Protein AF-A0A243SCB5-F1 (afdb_monomer)

Solvent-accessible surface area (backbone atoms only — not comparable to full-atom values): 8643 Å² total; per-residue (Å²): 114,77,73,58,53,58,60,56,62,73,64,63,77,76,83,74,79,78,64,54,67,51,76,50,75,48,55,73,45,68,68,42,83,45,72,59,92,90,45,79,44,42,30,54,41,47,73,63,90,29,61,41,76,41,81,89,64,30,42,59,37,35,51,42,68,51,80,86,46,82,72,68,96,53,64,49,77,46,78,43,78,74,39,72,43,81,47,59,74,80,46,43,50,70,46,41,76,85,68,43,40,67,57,72,52,79,42,74,46,74,46,76,56,96,92,42,53,44,40,32,44,39,32,38,49,50,27,39,48,101,90,45,40,34,32,54,39,33,34,34,40,36,39,37,68,115

Secondary structure (DSSP, 8-state):
-HHHHHHHHTT--------EEEEEE--EEEEEEEEETTEEEEEEEESSTTEEEETTTTEEEEEEE-TT----SSEEEEEEEEEEEEE-GGGGTT--TTSS-SS--EEEEEEEETTEEEEEEEE-SEEEETTEEEEEEEEEEEEEE-

Structure (mmCIF, N/CA/C/O backbone):
data_AF-A0A243SCB5-F1
#
_entry.id   AF-A0A243SCB5-F1
#
loop_
_atom_site.group_PDB
_atom_site.id
_atom_site.type_symbol
_atom_site.label_atom_id
_atom_site.label_alt_id
_atom_site.label_comp_id
_atom_site.label_asym_id
_atom_site.label_entity_id
_atom_site.label_seq_id
_atom_site.pdbx_PDB_ins_code
_atom_site.Cartn_x
_atom_site.Cartn_y
_atom_site.Cartn_z
_atom_site.occupancy
_atom_site.B_iso_or_equiv
_atom_site.auth_seq_id
_atom_site.auth_comp_id
_atom_site.auth_asym_id
_atom_site.auth_atom_id
_atom_site.pdbx_PDB_model_num
ATOM 1 N N . MET A 1 1 ? 17.927 22.799 -51.517 1.00 54.34 1 MET A N 1
ATOM 2 C CA . MET A 1 1 ? 18.494 22.227 -50.270 1.00 54.34 1 MET A CA 1
ATOM 3 C C . MET A 1 1 ? 17.570 22.403 -49.057 1.00 54.34 1 MET A C 1
ATOM 5 O O . MET A 1 1 ? 17.375 21.447 -48.325 1.00 54.34 1 MET A O 1
ATOM 9 N N . ARG A 1 2 ? 16.901 23.557 -48.885 1.00 56.47 2 ARG A N 1
ATOM 10 C CA . ARG A 1 2 ? 15.974 23.827 -47.759 1.00 56.47 2 ARG A CA 1
ATOM 11 C C . ARG A 1 2 ? 14.778 22.855 -47.628 1.00 56.47 2 ARG A C 1
ATOM 13 O O . ARG A 1 2 ? 14.382 22.534 -46.518 1.00 56.47 2 ARG A O 1
ATOM 20 N N . LYS A 1 3 ? 14.238 22.350 -48.749 1.00 60.66 3 LYS A N 1
ATOM 21 C CA . LYS A 1 3 ? 13.117 21.380 -48.766 1.00 60.66 3 LYS A CA 1
ATOM 22 C C . LYS A 1 3 ? 13.531 19.944 -48.403 1.00 60.66 3 LYS A C 1
ATOM 24 O O . LYS A 1 3 ? 12.724 19.209 -47.856 1.00 60.66 3 LYS A O 1
ATOM 29 N N . LEU A 1 4 ? 14.787 19.572 -48.668 1.00 65.38 4 LEU A N 1
ATOM 30 C CA . LEU A 1 4 ? 15.346 18.266 -48.287 1.00 65.38 4 LEU A CA 1
ATOM 31 C C . LEU A 1 4 ? 15.606 18.190 -46.777 1.00 65.38 4 LEU A C 1
ATOM 33 O O . LEU A 1 4 ? 15.356 17.158 -46.173 1.00 65.38 4 LEU A O 1
ATOM 37 N N . ILE A 1 5 ? 16.016 19.300 -46.154 1.00 68.88 5 ILE A N 1
ATOM 38 C CA . ILE A 1 5 ? 16.234 19.380 -44.699 1.00 68.88 5 ILE A CA 1
ATOM 39 C C . ILE A 1 5 ? 14.932 19.126 -43.922 1.00 68.88 5 ILE A C 1
ATOM 41 O O . ILE A 1 5 ? 14.942 18.376 -42.955 1.00 68.88 5 ILE A O 1
ATOM 45 N N . LEU A 1 6 ? 13.803 19.685 -44.375 1.00 65.25 6 LEU A N 1
ATOM 46 C CA . LEU A 1 6 ? 12.481 19.420 -43.783 1.00 65.25 6 LEU A CA 1
ATOM 47 C C . LEU A 1 6 ? 12.070 17.944 -43.897 1.00 65.25 6 LEU A C 1
ATOM 49 O O . LEU A 1 6 ? 11.444 17.416 -42.985 1.00 65.25 6 LEU A O 1
ATOM 53 N N . PHE A 1 7 ? 12.452 17.279 -44.991 1.00 66.88 7 PHE A N 1
ATOM 54 C CA . PHE A 1 7 ? 12.166 15.861 -45.206 1.00 66.88 7 PHE A CA 1
ATOM 55 C C . PHE A 1 7 ? 12.978 14.960 -44.261 1.00 66.88 7 PHE A C 1
ATOM 57 O O . PHE A 1 7 ? 12.446 13.987 -43.742 1.00 66.88 7 PHE A O 1
ATOM 64 N N . PHE A 1 8 ? 14.234 15.318 -43.971 1.00 64.44 8 PHE A N 1
ATOM 65 C CA . PHE A 1 8 ? 15.057 14.618 -42.976 1.00 64.44 8 PHE A CA 1
ATOM 66 C C . PHE A 1 8 ? 14.644 14.924 -41.527 1.00 64.44 8 PHE A C 1
ATOM 68 O O . PHE A 1 8 ? 14.725 14.043 -40.677 1.00 64.44 8 PHE A O 1
ATOM 75 N N . LEU A 1 9 ? 14.144 16.131 -41.240 1.00 65.00 9 LEU A N 1
ATOM 76 C CA . LEU A 1 9 ? 13.648 16.500 -39.907 1.00 65.00 9 LEU A CA 1
ATOM 77 C C . LEU A 1 9 ? 12.379 15.719 -39.513 1.00 65.00 9 LEU A C 1
ATOM 79 O O . LEU A 1 9 ? 12.143 15.491 -38.331 1.00 65.00 9 LEU A O 1
ATOM 83 N N . ALA A 1 10 ? 11.600 15.251 -40.494 1.00 65.31 10 ALA A N 1
ATOM 84 C CA . ALA A 1 10 ? 10.442 14.383 -40.272 1.00 65.31 10 ALA A CA 1
ATOM 85 C C . ALA A 1 10 ? 10.812 12.951 -39.826 1.00 65.31 10 ALA A C 1
ATOM 87 O O . ALA A 1 10 ? 9.934 12.209 -39.396 1.00 65.31 10 ALA A O 1
ATOM 88 N N . PHE A 1 11 ? 12.091 12.567 -39.912 1.00 62.16 11 PHE A N 1
ATOM 89 C CA . PHE A 1 11 ? 12.599 11.248 -39.521 1.00 62.16 11 PHE A CA 1
ATOM 90 C C . PHE A 1 11 ? 13.335 11.243 -38.177 1.00 62.16 11 PHE A C 1
ATOM 92 O O . PHE A 1 11 ? 13.986 10.250 -37.859 1.00 62.16 11 PHE A O 1
ATOM 99 N N . ILE A 1 12 ? 13.245 12.307 -37.367 1.00 69.06 12 ILE A N 1
ATOM 100 C CA . ILE A 1 12 ? 13.749 12.233 -35.991 1.00 69.06 12 ILE A CA 1
ATOM 101 C C . ILE A 1 12 ? 12.880 11.210 -35.244 1.00 69.06 12 ILE A C 1
ATOM 103 O O . ILE A 1 12 ? 11.681 11.452 -35.083 1.00 69.06 12 ILE A O 1
ATOM 107 N N . PRO A 1 13 ? 13.438 10.073 -34.784 1.00 65.56 13 PRO A N 1
ATOM 108 C CA . PRO A 1 13 ? 12.686 9.172 -33.934 1.00 65.56 13 PRO A CA 1
ATOM 109 C C . PRO A 1 13 ? 12.368 9.932 -32.649 1.00 65.56 13 PRO A C 1
ATOM 111 O O . PRO A 1 13 ? 13.271 10.390 -31.948 1.00 65.56 13 PRO A O 1
ATOM 114 N N . ALA A 1 14 ? 11.080 10.096 -32.350 1.00 65.31 14 ALA A N 1
ATOM 115 C CA . ALA A 1 14 ? 10.662 10.516 -31.025 1.00 65.31 14 ALA A CA 1
ATOM 116 C C . ALA A 1 14 ? 11.196 9.462 -30.050 1.00 65.31 14 ALA A C 1
ATOM 118 O O . ALA A 1 14 ? 10.732 8.319 -30.056 1.00 65.31 14 ALA A O 1
ATOM 119 N N . VAL A 1 15 ? 12.228 9.825 -29.286 1.00 61.62 15 VAL A N 1
ATOM 120 C CA . VAL A 1 15 ? 12.783 8.995 -28.216 1.00 61.62 15 VAL A CA 1
ATOM 121 C C . VAL A 1 15 ? 11.636 8.627 -27.281 1.00 61.62 15 VAL A C 1
ATOM 123 O O . VAL A 1 15 ? 11.134 9.445 -26.517 1.00 61.62 15 VAL A O 1
ATOM 126 N N . SER A 1 16 ? 11.142 7.403 -27.438 1.00 60.38 16 SER A N 1
ATOM 127 C CA . SER A 1 16 ? 10.045 6.880 -26.641 1.00 60.38 16 SER A CA 1
ATOM 128 C C . SER A 1 16 ? 10.666 6.289 -25.390 1.00 60.38 16 SER A C 1
ATOM 130 O O . SER A 1 16 ? 11.299 5.236 -25.449 1.00 60.38 16 SER A O 1
ATOM 132 N N . PHE A 1 17 ? 10.526 6.987 -24.266 1.00 63.84 17 PHE A N 1
ATOM 133 C CA . PHE A 1 17 ? 10.865 6.419 -22.969 1.00 63.84 17 PHE A CA 1
ATOM 134 C C . PHE A 1 17 ? 9.918 5.248 -22.701 1.00 63.84 17 PHE A C 1
ATOM 136 O O . PHE A 1 17 ? 8.694 5.391 -22.741 1.00 63.84 17 PHE A O 1
ATOM 143 N N . SER A 1 18 ? 10.483 4.066 -22.477 1.00 66.44 18 SER A N 1
ATOM 144 C CA . SER A 1 18 ? 9.698 2.886 -22.132 1.00 66.44 18 SER A CA 1
ATOM 145 C C . SER A 1 18 ? 9.242 3.005 -20.679 1.00 66.44 18 SER A C 1
ATOM 147 O O . SER A 1 18 ? 10.033 2.790 -19.766 1.00 66.44 18 SER A O 1
ATOM 149 N N . GLN A 1 19 ? 7.968 3.330 -20.460 1.00 78.81 19 GLN A N 1
ATOM 150 C CA . GLN A 1 19 ? 7.355 3.351 -19.130 1.00 78.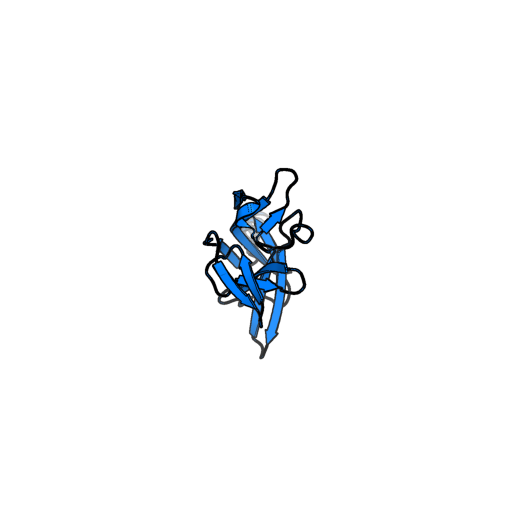81 19 GLN A CA 1
ATOM 151 C C . GLN A 1 19 ? 6.755 1.984 -18.769 1.00 78.81 19 GLN A C 1
ATOM 153 O O . GLN A 1 19 ? 6.019 1.387 -19.560 1.00 78.81 19 GLN A O 1
ATOM 158 N N . ILE A 1 20 ? 7.032 1.497 -17.558 1.00 87.38 20 ILE A N 1
ATOM 159 C CA . ILE A 1 20 ? 6.415 0.275 -17.024 1.00 87.38 20 ILE A CA 1
ATOM 160 C C . ILE A 1 20 ? 5.151 0.687 -16.283 1.00 87.38 20 ILE A C 1
ATOM 162 O O . ILE A 1 20 ? 5.236 1.350 -15.257 1.00 87.38 20 ILE A O 1
ATOM 166 N N . LYS A 1 21 ? 3.980 0.297 -16.784 1.00 90.88 21 LYS A N 1
ATOM 167 C CA . LYS A 1 21 ? 2.687 0.660 -16.192 1.00 90.88 21 LYS A CA 1
ATOM 168 C C . LYS A 1 21 ? 1.886 -0.561 -15.771 1.00 90.88 21 LYS A C 1
ATOM 170 O O . LYS A 1 21 ? 1.999 -1.616 -16.393 1.00 90.88 21 LYS A O 1
ATOM 175 N N . GLY A 1 22 ? 1.037 -0.389 -14.769 1.00 91.50 22 GLY A N 1
ATOM 176 C CA . GLY A 1 22 ? 0.114 -1.420 -14.320 1.00 91.50 22 GLY A CA 1
ATOM 177 C C . GLY A 1 22 ? -1.010 -0.859 -13.461 1.00 91.50 22 GLY A C 1
ATOM 178 O O . GLY A 1 22 ? -1.022 0.321 -13.108 1.00 91.50 22 GLY A O 1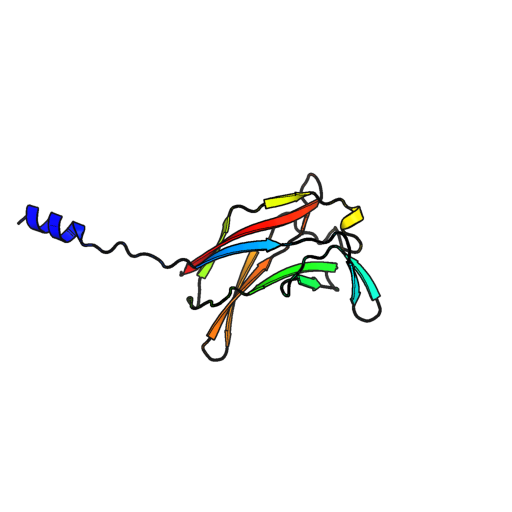
ATOM 179 N N . GLU A 1 23 ? -1.958 -1.730 -13.149 1.00 94.06 23 GLU A N 1
ATOM 180 C CA . GLU A 1 23 ? -3.072 -1.459 -12.247 1.00 94.06 23 GLU A CA 1
ATOM 181 C C . GLU A 1 23 ? -2.976 -2.433 -11.073 1.00 94.06 23 GLU A C 1
ATOM 183 O O . GLU A 1 23 ? -2.744 -3.627 -11.274 1.00 94.06 23 GLU A O 1
ATOM 188 N N . ILE A 1 24 ? -3.152 -1.923 -9.856 1.00 93.31 24 ILE A N 1
ATOM 189 C CA . ILE A 1 24 ? -3.203 -2.724 -8.632 1.00 93.31 24 ILE A CA 1
ATOM 190 C C . ILE A 1 24 ? -4.621 -2.640 -8.082 1.00 93.31 24 ILE A C 1
ATOM 192 O O . ILE A 1 24 ? -5.179 -1.548 -7.965 1.00 93.31 24 ILE A O 1
ATOM 196 N N . LYS A 1 25 ? -5.199 -3.798 -7.748 1.00 94.25 25 LYS A N 1
ATOM 197 C CA . LYS A 1 25 ? -6.521 -3.931 -7.125 1.00 94.25 25 LYS A CA 1
ATOM 198 C C . LYS A 1 25 ? -6.385 -4.706 -5.826 1.00 94.25 25 LYS A C 1
ATOM 200 O O . LYS A 1 25 ? -5.829 -5.800 -5.824 1.00 94.25 25 LYS A O 1
ATOM 205 N N . LEU A 1 26 ? -6.906 -4.142 -4.745 1.00 93.50 26 LEU A N 1
ATOM 206 C CA . LEU A 1 26 ? -6.931 -4.756 -3.426 1.00 93.50 26 LEU A CA 1
ATOM 207 C C . LEU A 1 26 ? -8.340 -5.283 -3.150 1.00 93.50 26 LEU A C 1
ATOM 209 O O . LEU A 1 26 ? -9.291 -4.512 -3.018 1.00 93.50 26 LEU A O 1
ATOM 213 N N . ASN A 1 27 ? -8.471 -6.606 -3.058 1.00 93.44 27 ASN A N 1
ATOM 214 C CA . ASN A 1 27 ? -9.737 -7.246 -2.705 1.00 93.44 27 ASN A CA 1
ATOM 215 C C . ASN A 1 27 ? -9.821 -7.378 -1.186 1.00 93.44 27 ASN A C 1
ATOM 217 O O . ASN A 1 27 ? -9.202 -8.268 -0.597 1.00 93.44 27 ASN A O 1
ATOM 221 N N . TRP A 1 28 ? -10.561 -6.468 -0.562 1.00 93.69 28 TRP A N 1
ATOM 222 C CA . TRP A 1 28 ? -10.687 -6.397 0.886 1.00 93.69 28 TRP A CA 1
ATOM 223 C C . TRP A 1 28 ? -11.699 -7.386 1.458 1.00 93.69 28 TRP A C 1
ATOM 225 O O . TRP A 1 28 ? -12.760 -7.634 0.893 1.00 93.69 28 TRP A O 1
ATOM 235 N N . PHE A 1 29 ? -11.379 -7.859 2.654 1.00 89.31 29 PHE A N 1
ATOM 236 C CA . PHE A 1 29 ? -12.225 -8.617 3.560 1.00 89.31 29 PHE A CA 1
ATOM 237 C C . PHE A 1 29 ? -12.383 -7.799 4.841 1.00 89.31 29 PHE A C 1
ATOM 239 O O . PHE A 1 29 ? -11.448 -7.119 5.269 1.00 89.31 29 PHE A O 1
ATOM 246 N N . GLU A 1 30 ? -13.575 -7.836 5.433 1.00 82.88 30 GLU A N 1
ATOM 247 C CA . GLU A 1 30 ? -13.941 -6.956 6.548 1.00 82.88 30 GLU A CA 1
ATOM 248 C C . GLU A 1 30 ? -13.000 -7.104 7.741 1.00 82.88 30 GLU A C 1
ATOM 250 O O . GLU A 1 30 ? -12.335 -6.145 8.123 1.00 82.88 30 GLU A O 1
ATOM 255 N N . LYS A 1 31 ? -12.910 -8.309 8.302 1.00 84.06 31 LYS A N 1
ATOM 256 C CA . LYS A 1 31 ? -12.003 -8.641 9.398 1.00 84.06 31 LYS A CA 1
ATOM 257 C C . LYS A 1 31 ? -11.509 -10.061 9.235 1.00 84.06 31 LYS A C 1
ATOM 259 O O . LYS A 1 31 ? -12.266 -10.951 8.847 1.00 84.06 31 LYS A O 1
ATOM 264 N N . LYS A 1 32 ? -10.246 -10.272 9.574 1.00 84.56 32 LYS A N 1
ATOM 265 C CA . LYS A 1 32 ? -9.662 -11.600 9.678 1.00 84.56 32 LYS A CA 1
ATOM 266 C C . LYS A 1 32 ? -8.968 -11.721 11.020 1.00 84.56 32 LYS A C 1
ATOM 268 O O . LYS A 1 32 ? -8.160 -10.870 11.386 1.00 84.56 32 LYS A O 1
ATOM 273 N N . GLU A 1 33 ? -9.293 -12.786 11.737 1.00 88.06 33 GLU A N 1
ATOM 274 C CA . GLU A 1 33 ? -8.547 -13.164 12.927 1.00 88.06 33 GLU A CA 1
ATOM 275 C C . GLU A 1 33 ? -7.205 -13.751 12.489 1.00 88.06 33 GLU A C 1
ATOM 277 O O . GLU A 1 33 ? -7.138 -14.646 11.638 1.00 88.06 33 GLU A O 1
ATOM 282 N N . MET A 1 34 ? -6.127 -13.205 13.035 1.00 84.94 34 MET A N 1
ATOM 283 C CA . MET A 1 34 ? -4.762 -13.631 12.770 1.00 84.94 34 MET A CA 1
ATOM 284 C C . MET A 1 34 ? -4.021 -13.796 14.093 1.00 84.94 34 MET A C 1
ATOM 286 O O . MET A 1 34 ? -4.339 -13.150 15.088 1.00 84.94 34 MET A O 1
ATOM 290 N N . TYR A 1 35 ? -3.019 -14.668 14.096 1.00 84.19 35 TYR A N 1
ATOM 291 C CA . TYR A 1 35 ? -2.141 -14.857 15.243 1.00 84.19 35 TYR A CA 1
ATOM 292 C C . TYR A 1 35 ? -0.755 -14.335 14.900 1.00 84.19 35 TYR A C 1
ATOM 294 O O . TYR A 1 35 ? -0.177 -14.728 13.885 1.00 84.19 35 TYR A O 1
ATOM 302 N N . TYR A 1 36 ? -0.224 -13.472 15.759 1.00 81.88 36 TYR A N 1
ATOM 303 C CA . TYR A 1 36 ? 1.146 -12.989 15.675 1.00 81.88 36 TYR A CA 1
ATOM 304 C C . TYR A 1 36 ? 1.884 -13.388 16.954 1.00 81.88 36 TYR A C 1
ATOM 306 O O . TYR A 1 36 ? 1.621 -12.878 18.045 1.00 81.88 36 TYR A O 1
ATOM 314 N N . GLY A 1 37 ? 2.755 -14.394 16.841 1.00 82.75 37 GLY A N 1
ATOM 315 C CA . GLY A 1 37 ? 3.345 -15.051 18.007 1.00 82.75 37 GLY A CA 1
ATOM 316 C C . GLY A 1 37 ? 2.267 -15.693 18.886 1.00 82.75 37 GLY A C 1
ATOM 317 O O . GLY A 1 37 ? 1.625 -16.657 18.477 1.00 82.75 37 GLY A O 1
ATOM 318 N N . THR A 1 38 ? 2.075 -15.159 20.093 1.00 82.56 38 THR A N 1
ATOM 319 C CA . THR A 1 38 ? 1.054 -15.611 21.056 1.00 82.56 38 THR A CA 1
ATOM 320 C C . THR A 1 38 ? -0.199 -14.739 21.077 1.00 82.56 38 THR A C 1
ATOM 322 O O . THR A 1 38 ? -1.168 -15.096 21.743 1.00 82.56 38 THR A O 1
ATOM 325 N N . ASN A 1 39 ? -0.185 -13.596 20.391 1.00 83.50 39 ASN A N 1
ATOM 326 C CA . ASN A 1 39 ? -1.275 -12.630 20.438 1.00 83.50 39 ASN A CA 1
ATOM 327 C C . ASN A 1 39 ? -2.252 -12.890 19.291 1.00 83.50 39 ASN A C 1
ATOM 329 O O . ASN A 1 39 ? -1.847 -13.053 18.139 1.00 83.50 39 ASN A O 1
ATOM 333 N N . GLN A 1 40 ? -3.542 -12.926 19.618 1.00 88.25 40 GLN A N 1
ATOM 334 C CA . GLN A 1 40 ? -4.616 -12.908 18.632 1.00 88.25 40 GLN A CA 1
ATOM 335 C C . GLN A 1 40 ? -4.934 -11.456 18.294 1.00 88.25 40 GLN A C 1
ATOM 337 O O . GLN A 1 40 ? -5.107 -10.642 19.199 1.00 88.25 40 GLN A O 1
ATOM 342 N N . ILE A 1 41 ? -5.012 -11.153 17.003 1.00 90.56 41 ILE A N 1
ATOM 343 C CA . ILE A 1 41 ? -5.363 -9.833 16.485 1.00 90.56 41 ILE A CA 1
ATOM 344 C C . ILE A 1 41 ? -6.496 -9.965 15.474 1.00 90.56 41 ILE A C 1
ATOM 346 O O . ILE A 1 41 ? -6.577 -10.940 14.721 1.00 90.56 41 ILE A O 1
ATOM 350 N N . VAL A 1 42 ? -7.368 -8.968 15.443 1.00 91.75 42 VAL A N 1
ATOM 351 C CA . VAL A 1 42 ? -8.473 -8.867 14.497 1.00 91.75 42 VAL A CA 1
ATOM 352 C C . VAL A 1 42 ? -8.300 -7.576 13.718 1.00 91.75 42 VAL A C 1
ATOM 354 O O . VAL A 1 42 ? -8.504 -6.486 14.245 1.00 91.75 42 VAL A O 1
ATOM 357 N N . ILE A 1 43 ? -7.918 -7.694 12.449 1.00 91.69 43 ILE A N 1
ATOM 358 C CA . ILE A 1 43 ? -7.613 -6.547 11.586 1.00 91.69 43 ILE A CA 1
ATOM 359 C C . ILE A 1 43 ? -8.247 -6.727 10.201 1.00 91.69 43 ILE A C 1
ATOM 361 O O . ILE A 1 43 ? -8.540 -7.862 9.798 1.00 91.69 43 ILE A O 1
ATOM 365 N N . PRO A 1 44 ? -8.485 -5.633 9.456 1.00 91.50 44 PRO A N 1
ATOM 366 C CA . PRO A 1 44 ? -8.910 -5.733 8.069 1.00 91.50 44 PRO A CA 1
ATOM 367 C C . PRO A 1 44 ? -7.803 -6.375 7.230 1.00 91.50 44 PRO A C 1
ATOM 369 O O . PRO A 1 44 ? -6.613 -6.167 7.463 1.00 91.50 44 PRO A O 1
ATOM 372 N N . TYR A 1 45 ? -8.203 -7.153 6.231 1.00 92.00 45 TYR A N 1
ATOM 373 C CA . TYR A 1 45 ? -7.287 -7.930 5.400 1.00 92.00 45 TYR A CA 1
ATOM 374 C C . TYR A 1 45 ? -7.651 -7.759 3.928 1.00 92.00 45 TYR A C 1
ATOM 376 O O . TYR A 1 45 ? -8.822 -7.606 3.599 1.00 92.00 45 TYR A O 1
ATOM 384 N N . PHE A 1 46 ? -6.675 -7.821 3.029 1.00 92.94 46 PHE A N 1
ATOM 385 C CA . PHE A 1 46 ? -6.922 -7.958 1.593 1.00 92.94 46 PHE A CA 1
ATOM 386 C C . PHE A 1 46 ? -6.185 -9.184 1.063 1.00 92.94 46 PHE A C 1
ATOM 388 O O . PHE A 1 46 ? -5.119 -9.529 1.566 1.00 92.94 46 PHE A O 1
ATOM 395 N N . SER A 1 47 ? -6.762 -9.874 0.075 1.00 86.81 47 SER A N 1
ATOM 396 C CA . SER A 1 47 ? -6.130 -11.074 -0.489 1.00 86.81 47 SER A CA 1
ATOM 397 C C . SER A 1 47 ? -4.840 -10.730 -1.219 1.00 86.81 47 SER A C 1
ATOM 399 O O . SER A 1 47 ? -4.840 -9.798 -2.023 1.00 86.81 47 SER A O 1
ATOM 401 N N . GLY A 1 48 ? -3.820 -11.562 -1.032 1.00 86.25 48 GLY A N 1
ATOM 402 C CA . GLY A 1 48 ? -2.568 -11.490 -1.776 1.00 86.25 48 GLY A CA 1
ATOM 403 C C . GLY A 1 48 ? -1.353 -11.690 -0.878 1.00 86.25 48 GLY A C 1
ATOM 404 O O . GLY A 1 48 ? -1.456 -11.601 0.351 1.00 86.25 48 GLY A O 1
ATOM 405 N N . ASP A 1 49 ? -0.211 -11.957 -1.506 1.00 86.25 49 ASP A N 1
ATOM 406 C CA . ASP A 1 49 ? 1.089 -12.063 -0.831 1.00 86.25 49 ASP A CA 1
ATOM 407 C C . ASP A 1 49 ? 1.663 -10.678 -0.490 1.00 86.25 49 ASP A C 1
ATOM 409 O O . ASP A 1 49 ? 2.647 -10.546 0.234 1.00 86.25 49 ASP A O 1
ATOM 413 N N . GLU A 1 50 ? 1.028 -9.621 -0.993 1.00 91.44 50 GLU A N 1
ATOM 414 C CA . GLU A 1 50 ? 1.412 -8.239 -0.760 1.00 91.44 50 GLU A CA 1
ATOM 415 C C . GLU A 1 50 ? 0.998 -7.739 0.625 1.00 91.44 50 GLU A C 1
ATOM 417 O O . GLU A 1 50 ? 1.482 -6.695 1.059 1.00 91.44 50 GLU A O 1
ATOM 422 N N . PHE A 1 51 ? 0.095 -8.437 1.317 1.00 93.25 51 PHE A N 1
ATOM 423 C CA . PHE A 1 51 ? -0.358 -8.040 2.644 1.00 93.25 51 PHE A CA 1
ATOM 424 C C . PHE A 1 51 ? 0.747 -8.234 3.684 1.00 93.25 51 PHE A C 1
ATOM 426 O O . PHE A 1 51 ? 1.196 -9.352 3.935 1.00 93.25 51 PHE A O 1
ATOM 433 N N . HIS A 1 52 ? 1.124 -7.151 4.357 1.00 92.38 52 HIS A N 1
ATOM 434 C CA . HIS A 1 52 ? 2.070 -7.186 5.459 1.00 92.38 52 HIS A CA 1
ATOM 435 C C . HIS A 1 52 ? 1.518 -6.433 6.669 1.00 92.38 52 HIS A C 1
ATOM 437 O O . HIS A 1 52 ? 1.116 -5.274 6.566 1.00 92.38 52 HIS A O 1
ATOM 443 N N . TYR A 1 53 ? 1.523 -7.089 7.825 1.00 91.31 53 TYR A N 1
ATOM 444 C CA . TYR A 1 53 ? 1.200 -6.473 9.107 1.00 91.31 53 TYR A CA 1
ATOM 445 C C . TYR A 1 53 ? 2.481 -6.308 9.922 1.00 91.31 53 TYR A C 1
ATOM 447 O O . TYR A 1 53 ? 3.235 -7.265 10.095 1.00 91.31 53 TYR A O 1
ATOM 455 N N . ASP A 1 54 ? 2.713 -5.096 10.413 1.00 89.38 54 ASP A N 1
ATOM 456 C CA . ASP A 1 54 ? 3.809 -4.778 11.319 1.00 89.38 54 ASP A CA 1
ATOM 457 C C . ASP A 1 54 ? 3.264 -4.698 12.748 1.00 89.38 54 ASP A C 1
ATOM 459 O O . ASP A 1 54 ? 2.524 -3.777 13.090 1.00 89.38 54 ASP A O 1
ATOM 463 N N . ASP A 1 55 ? 3.644 -5.670 13.576 1.00 87.06 55 ASP A N 1
ATOM 464 C CA . ASP A 1 55 ? 3.202 -5.792 14.968 1.00 87.06 55 ASP A CA 1
ATOM 465 C C . ASP A 1 55 ? 3.740 -4.681 15.878 1.00 87.06 55 ASP A C 1
ATOM 467 O O 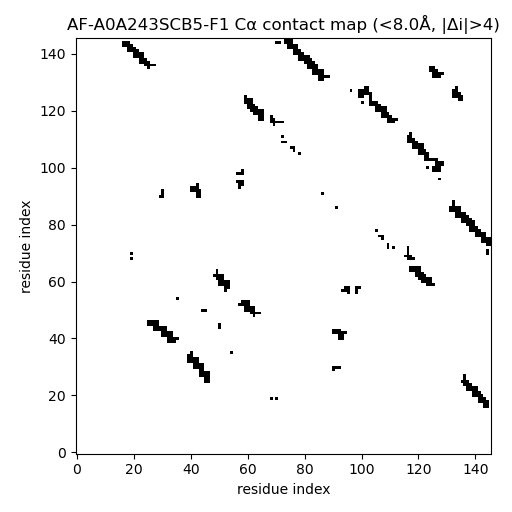. ASP A 1 55 ? 3.077 -4.283 16.833 1.00 87.06 55 ASP A O 1
ATOM 471 N N . PHE A 1 56 ? 4.910 -4.116 15.564 1.00 87.06 56 PHE A N 1
ATOM 472 C CA . PHE A 1 56 ? 5.488 -3.040 16.365 1.00 87.06 56 PHE A CA 1
ATOM 473 C C . PHE A 1 56 ? 4.733 -1.727 16.153 1.00 87.06 56 PHE A C 1
ATOM 475 O O . PHE A 1 56 ? 4.398 -1.027 17.110 1.00 87.06 56 PHE A O 1
ATOM 482 N N . SER A 1 57 ? 4.450 -1.387 14.894 1.00 87.50 57 SER A N 1
ATOM 483 C CA . SER A 1 57 ? 3.686 -0.181 14.559 1.00 87.50 57 SER A CA 1
ATOM 484 C C . SER A 1 57 ? 2.169 -0.397 14.577 1.00 87.50 57 SER A C 1
ATOM 486 O O . SER A 1 57 ? 1.424 0.584 14.507 1.00 87.50 57 SER A O 1
ATOM 488 N N . GLN A 1 58 ? 1.715 -1.650 14.694 1.00 90.38 58 GLN A N 1
ATOM 489 C CA . GLN A 1 58 ? 0.318 -2.083 14.574 1.00 90.38 58 GLN A CA 1
ATOM 490 C C . GLN A 1 58 ? -0.351 -1.475 13.334 1.00 90.38 58 GLN A C 1
ATOM 492 O O . GLN A 1 58 ? -1.444 -0.903 13.396 1.00 90.38 58 GLN A O 1
ATOM 497 N N . SER A 1 59 ? 0.360 -1.543 12.207 1.00 90.12 59 SER A N 1
ATOM 498 C CA . SER A 1 59 ? -0.038 -0.943 10.935 1.00 90.12 59 SER A CA 1
ATOM 499 C C . SER A 1 59 ? 0.047 -1.956 9.796 1.00 90.12 59 SER A C 1
ATOM 501 O O . SER A 1 59 ? 0.766 -2.954 9.869 1.00 90.12 59 SER A O 1
ATOM 503 N N . ILE A 1 60 ? -0.719 -1.708 8.736 1.00 91.94 60 ILE A N 1
ATOM 504 C CA . ILE A 1 60 ? -0.710 -2.538 7.531 1.00 91.94 60 ILE A CA 1
ATOM 505 C C . ILE A 1 60 ? 0.110 -1.819 6.471 1.00 91.94 60 ILE A C 1
ATOM 507 O O . ILE A 1 60 ? -0.092 -0.628 6.229 1.00 91.94 60 ILE A O 1
ATOM 511 N N . ARG A 1 61 ? 0.985 -2.559 5.793 1.00 93.94 61 ARG A N 1
ATOM 512 C CA . ARG A 1 61 ? 1.638 -2.135 4.558 1.00 93.94 61 ARG A CA 1
ATOM 513 C C . ARG A 1 61 ? 1.393 -3.143 3.452 1.00 93.94 61 ARG A C 1
ATOM 515 O O . ARG A 1 61 ? 1.283 -4.342 3.686 1.00 93.94 61 ARG A O 1
ATOM 522 N N . ALA A 1 62 ? 1.302 -2.634 2.236 1.00 94.25 62 ALA A N 1
ATOM 523 C CA . ALA A 1 62 ? 1.225 -3.435 1.033 1.00 94.25 62 ALA A CA 1
ATOM 524 C C . ALA A 1 62 ? 2.595 -3.450 0.352 1.00 94.25 62 ALA A C 1
ATOM 526 O O . ALA A 1 62 ? 3.221 -2.404 0.195 1.00 94.25 62 ALA A O 1
ATOM 527 N N . HIS A 1 63 ? 3.052 -4.636 -0.029 1.00 95.06 63 HIS A N 1
ATOM 528 C CA . HIS A 1 63 ? 4.368 -4.915 -0.590 1.00 95.06 63 HIS A CA 1
ATOM 529 C C . HIS A 1 63 ? 4.209 -5.563 -1.968 1.00 95.06 63 HIS A C 1
ATOM 531 O O . HIS A 1 63 ? 4.367 -6.771 -2.122 1.00 95.06 63 HIS A O 1
ATOM 537 N N . TYR A 1 64 ? 3.888 -4.765 -2.984 1.00 94.12 64 TYR A N 1
ATOM 538 C CA . TYR A 1 64 ? 3.616 -5.279 -4.325 1.00 94.12 64 TYR A CA 1
ATOM 539 C C . TYR A 1 64 ? 4.900 -5.437 -5.138 1.00 94.12 64 TYR A C 1
ATOM 541 O O . TYR A 1 64 ? 5.604 -4.461 -5.396 1.00 94.12 64 TYR A O 1
ATOM 549 N N . ILE A 1 65 ? 5.198 -6.661 -5.573 1.00 92.88 65 ILE A N 1
ATOM 550 C CA . ILE A 1 65 ? 6.323 -6.941 -6.471 1.00 92.88 65 ILE A CA 1
ATOM 551 C C . ILE A 1 65 ? 5.847 -6.763 -7.910 1.00 92.88 65 ILE A C 1
ATOM 553 O O . ILE A 1 65 ? 4.929 -7.447 -8.353 1.00 92.88 65 ILE A O 1
ATOM 557 N N . VAL A 1 66 ? 6.499 -5.877 -8.662 1.00 91.31 66 VAL A N 1
ATOM 558 C CA . VAL A 1 66 ? 6.158 -5.631 -10.066 1.00 91.31 66 VAL A CA 1
ATOM 559 C C . VAL A 1 66 ? 6.540 -6.857 -10.904 1.00 91.31 66 VAL A C 1
ATOM 561 O O . VAL A 1 66 ? 7.732 -7.167 -11.028 1.00 91.31 66 VAL A O 1
ATOM 564 N N . PRO A 1 67 ? 5.568 -7.558 -11.519 1.00 86.75 67 PRO A N 1
ATOM 565 C CA . PRO A 1 67 ? 5.858 -8.764 -12.279 1.00 86.75 67 PRO A CA 1
ATOM 566 C C . PRO A 1 67 ? 6.739 -8.456 -13.488 1.00 86.75 67 PRO A C 1
ATOM 568 O O . PRO A 1 67 ? 6.482 -7.513 -14.234 1.00 86.75 67 PRO A O 1
ATOM 571 N N . SER A 1 68 ? 7.748 -9.298 -13.724 1.00 74.75 68 SER A N 1
ATOM 572 C CA . SER A 1 68 ? 8.630 -9.204 -14.898 1.00 74.75 68 SER A CA 1
ATOM 573 C C . SER A 1 68 ? 9.283 -7.828 -15.090 1.00 74.75 68 SER A C 1
ATOM 575 O O . SER A 1 68 ? 9.479 -7.395 -16.228 1.00 74.75 68 SER A O 1
ATOM 577 N N . TYR A 1 69 ? 9.644 -7.146 -13.996 1.00 80.94 69 TYR A N 1
ATOM 578 C CA . TYR A 1 69 ? 10.451 -5.933 -14.076 1.00 80.94 69 TYR A CA 1
ATOM 579 C C . TYR A 1 69 ? 11.779 -6.250 -14.777 1.00 80.94 69 TYR A C 1
ATOM 581 O O . TYR A 1 69 ? 12.631 -6.965 -14.261 1.00 80.94 69 TYR A O 1
ATOM 589 N N . ARG A 1 70 ? 11.930 -5.747 -16.001 1.00 71.75 70 ARG A N 1
ATOM 590 C CA . ARG A 1 70 ? 13.178 -5.767 -16.781 1.00 71.75 70 ARG A CA 1
ATOM 591 C C . ARG A 1 70 ? 13.636 -4.338 -17.034 1.00 71.75 70 ARG A C 1
ATOM 593 O O . ARG A 1 70 ? 14.024 -3.982 -18.143 1.00 71.75 70 ARG A O 1
ATOM 600 N N . GLY A 1 71 ? 13.425 -3.509 -16.021 1.00 69.69 71 GLY A N 1
ATOM 601 C CA . GLY A 1 71 ? 13.699 -2.094 -16.076 1.00 69.69 71 GLY A CA 1
ATOM 602 C C . GLY A 1 71 ? 15.132 -1.781 -15.683 1.00 69.69 71 GLY A C 1
ATOM 603 O O . GLY A 1 71 ? 16.040 -2.610 -15.700 1.00 69.69 71 GLY A O 1
ATOM 604 N N . PHE A 1 72 ? 15.294 -0.522 -15.358 1.00 76.50 72 PHE A N 1
ATOM 605 C CA . PHE A 1 72 ? 16.535 0.189 -15.127 1.00 76.50 72 PHE A CA 1
ATOM 606 C C . PHE A 1 72 ? 16.927 0.065 -13.647 1.00 76.50 72 PHE A C 1
ATOM 608 O O . PHE A 1 72 ? 16.135 -0.367 -12.815 1.00 76.50 72 PHE A O 1
ATOM 615 N N . GLN A 1 73 ? 18.172 0.407 -13.316 1.00 78.31 73 GLN A N 1
ATOM 616 C CA . GLN A 1 73 ? 18.663 0.372 -11.928 1.00 78.31 73 GLN A CA 1
ATOM 617 C C . GLN A 1 73 ? 18.133 1.545 -11.086 1.00 78.31 73 GLN A C 1
ATOM 619 O O . GLN A 1 73 ? 18.249 1.516 -9.866 1.00 78.31 73 GLN A O 1
ATOM 624 N N . ASP A 1 74 ? 17.568 2.560 -11.741 1.00 80.62 74 ASP A N 1
ATOM 625 C CA . ASP A 1 74 ? 17.000 3.749 -11.121 1.00 80.62 74 ASP A CA 1
ATOM 626 C C . ASP A 1 74 ? 15.743 4.187 -11.881 1.00 80.62 74 ASP A C 1
ATOM 628 O O . ASP A 1 74 ? 15.653 4.025 -13.103 1.00 80.62 74 ASP A O 1
ATOM 632 N N . GLY A 1 75 ? 14.765 4.720 -11.161 1.00 85.06 75 GLY A N 1
ATOM 633 C CA . GLY A 1 75 ? 13.532 5.209 -11.747 1.00 85.06 75 GLY A CA 1
ATOM 634 C C . GLY A 1 75 ? 12.558 5.754 -10.720 1.00 85.06 75 GLY A C 1
ATOM 635 O O . GLY A 1 75 ? 12.596 5.407 -9.541 1.00 85.06 75 GLY A O 1
ATOM 636 N N . ASP A 1 76 ? 11.631 6.560 -11.216 1.00 89.12 76 ASP A N 1
ATOM 637 C CA . ASP A 1 76 ? 10.643 7.252 -10.405 1.00 89.12 76 ASP A CA 1
ATOM 638 C C . ASP A 1 76 ? 9.275 6.576 -10.518 1.00 89.12 76 ASP A C 1
ATOM 640 O O . ASP A 1 76 ? 8.831 6.171 -11.600 1.00 89.12 76 ASP A O 1
ATOM 644 N N . LEU A 1 77 ? 8.577 6.484 -9.385 1.00 92.62 77 LEU A N 1
ATOM 645 C CA . LEU A 1 77 ? 7.206 5.993 -9.315 1.00 92.62 77 LEU A CA 1
ATOM 646 C C . LEU A 1 77 ? 6.214 7.145 -9.457 1.00 92.62 77 LEU A C 1
ATOM 648 O O . LEU A 1 77 ? 6.198 8.085 -8.669 1.00 92.62 77 LEU A O 1
ATOM 652 N N . GLN A 1 78 ? 5.315 7.011 -10.423 1.00 93.31 78 GLN A N 1
ATOM 653 C CA . GLN A 1 78 ? 4.148 7.863 -10.580 1.00 93.31 78 GLN A CA 1
ATOM 654 C C . GLN A 1 78 ? 2.889 7.054 -10.296 1.00 93.31 78 GLN A C 1
ATOM 656 O O . GLN A 1 78 ? 2.617 6.053 -10.962 1.00 93.31 78 GLN A O 1
ATOM 661 N N . VAL A 1 79 ? 2.108 7.502 -9.317 1.00 94.12 79 VAL A N 1
ATOM 662 C CA . VAL A 1 79 ? 0.831 6.888 -8.944 1.00 94.12 79 VAL A CA 1
ATOM 663 C C . VAL A 1 79 ? -0.307 7.809 -9.349 1.00 94.12 79 VAL A C 1
ATOM 665 O O . VAL A 1 79 ? -0.325 8.982 -8.990 1.00 94.12 79 VAL A O 1
ATOM 668 N N . ASN A 1 80 ? -1.275 7.257 -10.075 1.00 93.12 80 ASN A N 1
ATOM 669 C CA . ASN A 1 80 ? -2.420 7.978 -10.612 1.00 93.12 80 ASN A CA 1
ATOM 670 C C . ASN A 1 80 ? -3.721 7.231 -10.300 1.00 93.12 80 ASN A C 1
ATOM 672 O O . ASN A 1 80 ? -3.729 6.019 -10.086 1.00 93.12 80 ASN A O 1
ATOM 676 N N . SER A 1 81 ? -4.844 7.953 -10.344 1.00 93.38 81 SER A N 1
ATOM 677 C CA . SER A 1 81 ? -6.187 7.357 -10.261 1.00 93.38 81 SER A CA 1
ATOM 678 C C . SER A 1 81 ? -6.408 6.495 -9.010 1.00 93.38 81 SER A C 1
ATOM 680 O O . SER A 1 81 ? -6.966 5.405 -9.106 1.00 93.38 81 SER A O 1
ATOM 682 N N . ILE A 1 82 ? -5.959 6.963 -7.841 1.00 95.31 82 ILE A N 1
ATOM 683 C CA . ILE A 1 82 ? -6.175 6.240 -6.583 1.00 95.31 82 ILE A CA 1
ATOM 684 C C . ILE A 1 82 ? -7.664 6.290 -6.231 1.00 95.31 82 ILE A C 1
ATOM 686 O O . ILE A 1 82 ? -8.237 7.368 -6.060 1.00 95.31 82 ILE A O 1
ATOM 690 N N . VAL A 1 83 ? -8.277 5.117 -6.117 1.00 96.06 83 VAL A N 1
ATOM 691 C CA . VAL A 1 83 ? -9.668 4.931 -5.713 1.00 96.06 83 VAL A CA 1
ATOM 692 C C . VAL A 1 83 ? -9.694 4.537 -4.246 1.00 96.06 83 VAL A C 1
ATOM 694 O O . VAL A 1 83 ? -9.093 3.538 -3.846 1.00 96.06 83 VAL A O 1
ATOM 697 N N . TYR A 1 84 ? -10.415 5.323 -3.454 1.00 94.88 84 TYR A N 1
ATOM 698 C CA . TYR A 1 84 ? -10.598 5.093 -2.029 1.00 94.88 84 TYR A CA 1
ATOM 699 C C . TYR A 1 84 ? -12.021 4.641 -1.726 1.00 94.88 84 TYR A C 1
ATOM 701 O O . TYR A 1 84 ? -12.974 5.076 -2.369 1.00 94.88 84 TYR A O 1
ATOM 709 N N . GLU A 1 85 ? -12.150 3.842 -0.678 1.00 94.12 85 GLU A N 1
ATOM 710 C CA . GLU A 1 85 ? -13.415 3.483 -0.053 1.00 94.12 85 GLU A CA 1
ATOM 711 C C . GLU A 1 85 ? -13.360 3.853 1.430 1.00 94.12 85 GLU A C 1
ATOM 713 O O . GLU A 1 85 ? -12.334 3.662 2.088 1.00 94.12 85 GLU A O 1
ATOM 718 N N . SER A 1 86 ? -14.450 4.405 1.958 1.00 93.50 86 SER A N 1
ATOM 719 C CA . SER A 1 86 ? -14.566 4.694 3.388 1.00 93.50 86 SER A CA 1
ATOM 720 C C . SER A 1 86 ? -14.669 3.398 4.190 1.00 93.50 86 SER A C 1
ATOM 722 O O . SER A 1 86 ? -15.363 2.469 3.787 1.00 93.50 86 SER A O 1
ATOM 724 N N . ILE A 1 87 ? -14.002 3.349 5.339 1.00 93.00 87 ILE A N 1
ATOM 725 C CA . ILE A 1 87 ? -14.053 2.215 6.263 1.00 93.00 87 ILE A CA 1
ATOM 726 C C . ILE A 1 87 ? -14.433 2.707 7.658 1.00 93.00 87 ILE A C 1
ATOM 728 O O . ILE A 1 87 ? -13.893 3.700 8.150 1.00 93.00 87 ILE A O 1
ATOM 732 N N . ASP A 1 88 ? -15.358 2.004 8.304 1.00 91.75 88 ASP A N 1
ATOM 733 C CA . ASP A 1 88 ? -15.758 2.329 9.667 1.00 91.75 88 ASP A CA 1
ATOM 734 C C . ASP A 1 88 ? -14.643 2.015 10.662 1.00 91.75 88 ASP A C 1
ATOM 736 O O . ASP A 1 88 ? -13.911 1.031 10.535 1.00 91.75 88 ASP A O 1
ATOM 740 N N . LYS A 1 89 ? -14.541 2.833 11.714 1.00 89.69 89 LYS A N 1
ATOM 741 C CA . LYS A 1 89 ? -13.534 2.661 12.773 1.00 89.69 89 LYS A CA 1
ATOM 742 C C . LYS A 1 89 ? -13.589 1.266 13.399 1.00 89.69 89 LYS A C 1
ATOM 744 O O . LYS A 1 89 ? -12.559 0.701 13.743 1.00 89.69 89 LYS A O 1
ATOM 749 N N . GLU A 1 90 ? -14.789 0.714 13.536 1.00 89.12 90 GLU A N 1
ATOM 750 C CA . GLU A 1 90 ? -15.016 -0.616 14.099 1.00 89.12 90 GLU A CA 1
ATOM 751 C C . GLU A 1 90 ? -14.378 -1.712 13.246 1.00 89.12 90 GLU A C 1
ATOM 753 O O . GLU A 1 90 ? -13.923 -2.713 13.797 1.00 89.12 90 GLU A O 1
ATOM 758 N N . LEU A 1 91 ? -14.300 -1.522 11.925 1.00 88.62 91 LEU A N 1
ATOM 759 C CA . LEU A 1 91 ? -13.707 -2.469 10.981 1.00 88.62 91 LEU A CA 1
ATOM 760 C C . LEU A 1 91 ? -12.175 -2.451 10.989 1.00 88.62 91 LEU A C 1
ATOM 762 O O . LEU A 1 91 ? -11.564 -3.425 10.565 1.00 88.62 91 LEU A O 1
ATOM 766 N N . LEU A 1 92 ? -11.552 -1.398 11.526 1.00 89.75 92 LEU A N 1
ATOM 767 C CA . LEU A 1 92 ? -10.093 -1.313 11.667 1.00 89.75 92 LEU A CA 1
ATOM 768 C C . LEU A 1 92 ? -9.541 -2.233 12.760 1.00 89.75 92 LEU A C 1
ATOM 770 O O . LEU A 1 92 ? -8.358 -2.560 12.723 1.00 89.75 92 LEU A O 1
ATOM 774 N N . GLY A 1 93 ? -10.393 -2.664 13.695 1.00 89.81 93 GLY A N 1
ATOM 775 C CA . GLY A 1 93 ? -10.030 -3.617 14.739 1.00 89.81 93 GLY A CA 1
ATOM 776 C C . GLY A 1 93 ? -8.843 -3.145 15.578 1.00 89.81 93 GLY A C 1
ATOM 777 O O . GLY A 1 93 ? -8.862 -2.023 16.084 1.00 89.81 93 GLY A O 1
ATOM 778 N N . ASP A 1 94 ? -7.822 -3.990 15.704 1.00 89.94 94 ASP A N 1
ATOM 779 C CA . ASP A 1 94 ? -6.676 -3.777 16.601 1.00 89.94 94 ASP A CA 1
ATOM 780 C C . ASP A 1 94 ? -5.559 -2.890 16.013 1.00 89.94 94 ASP A C 1
ATOM 782 O O . ASP A 1 94 ? -4.472 -2.785 16.581 1.00 89.94 94 ASP A O 1
ATOM 786 N N . LEU A 1 95 ? -5.801 -2.230 14.875 1.00 90.62 95 LEU A N 1
ATOM 787 C CA . LEU A 1 95 ? -4.837 -1.299 14.288 1.00 90.62 95 LEU A CA 1
ATOM 788 C C . LEU A 1 95 ? -4.651 -0.042 15.145 1.00 90.62 95 LEU A C 1
ATOM 790 O O . LEU A 1 95 ? -5.611 0.569 15.626 1.00 90.62 95 LEU A O 1
ATOM 794 N N . ASN A 1 96 ? -3.407 0.431 15.248 1.00 90.62 96 ASN A N 1
ATOM 795 C CA . ASN A 1 96 ? -3.122 1.673 15.955 1.00 90.62 96 ASN A CA 1
ATOM 796 C C . ASN A 1 96 ? -3.483 2.891 15.094 1.00 90.62 96 ASN A C 1
ATOM 798 O O . ASN A 1 96 ? -2.742 3.323 14.211 1.00 90.62 96 ASN A O 1
ATOM 802 N N . LEU A 1 97 ? -4.628 3.494 15.412 1.00 89.25 97 LEU A N 1
ATOM 803 C CA . LEU A 1 97 ? -5.196 4.635 14.690 1.00 89.25 97 LEU A CA 1
ATOM 804 C C . LEU A 1 97 ? -4.337 5.908 14.730 1.00 89.25 97 LEU A C 1
ATOM 806 O O . LEU A 1 97 ? -4.566 6.812 13.925 1.00 89.25 97 LEU A O 1
ATOM 810 N N . ASN A 1 98 ? -3.390 6.008 15.667 1.00 87.50 98 ASN A N 1
ATOM 811 C CA . ASN A 1 98 ? -2.462 7.138 15.745 1.00 87.50 98 ASN A CA 1
ATOM 812 C C . ASN A 1 98 ? -1.297 6.994 14.760 1.00 87.50 98 ASN A C 1
ATOM 814 O O . ASN A 1 98 ? -0.716 8.001 14.369 1.00 87.50 98 ASN A O 1
ATOM 818 N N . ASN A 1 99 ? -0.993 5.763 14.342 1.00 87.75 99 ASN A N 1
ATOM 819 C CA . ASN A 1 99 ? 0.084 5.461 13.402 1.00 87.75 99 ASN A CA 1
ATOM 820 C C . ASN A 1 99 ? -0.398 5.426 11.944 1.00 87.75 99 ASN A C 1
ATOM 822 O O . ASN A 1 99 ? 0.410 5.254 11.033 1.00 87.75 99 ASN A O 1
ATOM 826 N N . LEU A 1 100 ? -1.705 5.590 11.704 1.00 90.38 100 LEU A N 1
ATOM 827 C CA . LEU A 1 100 ? -2.244 5.662 10.351 1.00 90.38 100 LEU A CA 1
ATOM 828 C C . LEU A 1 100 ? -1.825 6.977 9.680 1.00 90.38 100 LEU A C 1
ATOM 830 O O . LEU A 1 100 ? -2.054 8.053 10.243 1.00 90.38 100 LEU A O 1
ATOM 834 N N . PRO A 1 101 ? -1.251 6.920 8.469 1.00 90.88 101 PRO A N 1
ATOM 835 C CA . PRO A 1 101 ? -0.818 8.117 7.771 1.00 90.88 101 PRO A CA 1
ATOM 836 C C . PRO A 1 101 ? -2.019 8.915 7.254 1.00 90.88 101 PRO A C 1
ATOM 838 O O . PRO A 1 101 ? -3.082 8.364 6.955 1.00 90.88 101 PRO A O 1
ATOM 841 N N . T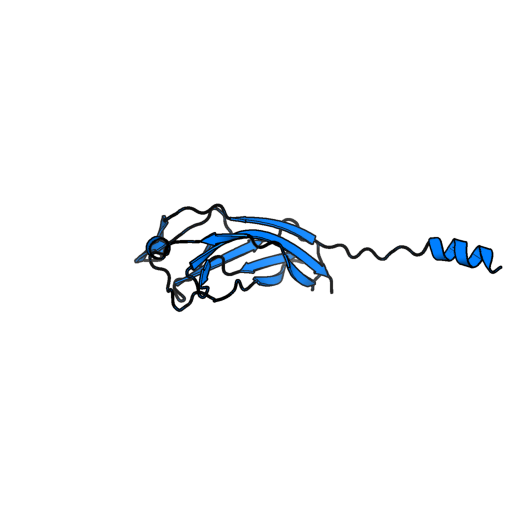HR A 1 102 ? -1.841 10.228 7.107 1.00 91.50 102 THR A N 1
ATOM 842 C CA . THR A 1 102 ? -2.896 11.119 6.593 1.00 91.50 102 THR A CA 1
ATOM 843 C C . THR A 1 102 ? -3.061 11.054 5.079 1.00 91.50 102 THR A C 1
ATOM 845 O O . THR A 1 102 ? -4.110 11.396 4.539 1.00 91.50 102 THR A O 1
ATOM 848 N N . LYS A 1 103 ? -2.026 10.589 4.378 1.00 89.88 103 LYS A N 1
ATOM 849 C CA . LYS A 1 103 ? -2.006 10.374 2.932 1.00 89.88 103 LYS A CA 1
ATOM 850 C C . LYS A 1 103 ? -1.343 9.040 2.633 1.00 89.88 103 LYS A C 1
ATOM 852 O O . LYS A 1 103 ? -0.518 8.568 3.411 1.00 89.88 103 LYS A O 1
ATOM 857 N N . ALA A 1 104 ? -1.703 8.445 1.503 1.00 87.81 104 ALA A N 1
ATOM 858 C CA . ALA A 1 104 ? -1.073 7.218 1.053 1.00 87.81 104 ALA A CA 1
ATOM 859 C C . ALA A 1 104 ? 0.367 7.529 0.634 1.00 87.81 104 ALA A C 1
ATOM 861 O O . ALA A 1 104 ? 0.590 8.263 -0.328 1.00 87.81 104 ALA A O 1
ATOM 862 N N . ASP A 1 105 ? 1.319 7.010 1.401 1.00 89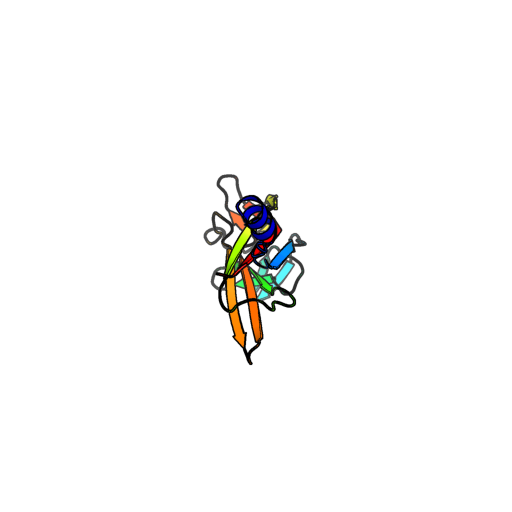.75 105 ASP A N 1
ATOM 863 C CA . ASP A 1 105 ? 2.738 7.088 1.081 1.00 89.75 105 ASP A CA 1
ATOM 864 C C . ASP A 1 105 ? 3.095 5.916 0.167 1.00 89.75 105 ASP A C 1
ATOM 866 O O . ASP A 1 105 ? 2.801 4.770 0.511 1.00 89.75 105 ASP A O 1
ATOM 870 N N . PHE A 1 106 ? 3.670 6.207 -0.999 1.00 93.81 106 PHE A N 1
ATOM 871 C CA . PHE A 1 106 ? 4.069 5.214 -1.994 1.00 93.81 106 PHE A CA 1
ATOM 872 C C . PHE A 1 106 ? 5.569 5.316 -2.216 1.00 93.81 106 PHE A C 1
ATOM 874 O O . PHE A 1 106 ? 6.065 6.340 -2.678 1.00 93.81 106 PHE A O 1
ATOM 881 N N . ASN A 1 107 ? 6.272 4.223 -1.955 1.00 94.44 107 ASN A N 1
ATOM 882 C CA . ASN A 1 107 ? 7.711 4.126 -2.118 1.00 94.44 107 ASN A CA 1
ATOM 883 C C . ASN A 1 107 ? 8.049 3.043 -3.140 1.00 94.44 107 ASN A C 1
ATOM 885 O O . ASN A 1 107 ? 7.503 1.938 -3.098 1.00 94.44 107 ASN A O 1
ATOM 889 N N . LEU A 1 108 ? 8.971 3.355 -4.048 1.00 93.38 108 LEU A N 1
ATOM 890 C CA . LEU A 1 108 ? 9.556 2.386 -4.965 1.00 93.38 108 LEU A CA 1
ATOM 891 C C . LEU A 1 108 ? 10.901 1.934 -4.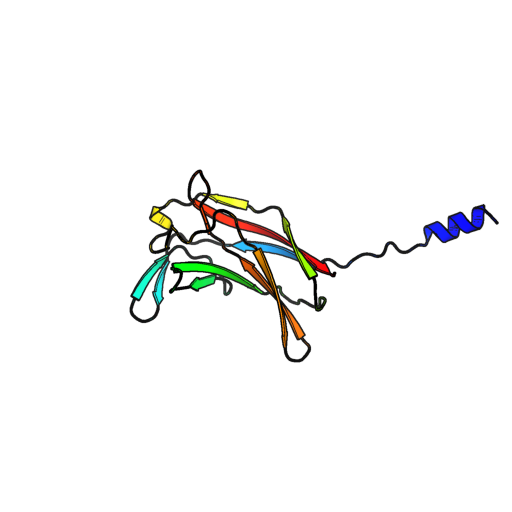417 1.00 93.38 108 LEU A C 1
ATOM 893 O O . LEU A 1 108 ? 11.795 2.743 -4.191 1.00 93.38 108 LEU A O 1
ATOM 897 N N . VAL A 1 109 ? 11.040 0.630 -4.229 1.00 93.44 109 VAL A N 1
ATOM 898 C CA . VAL A 1 109 ? 12.299 -0.000 -3.854 1.00 93.44 109 VAL A CA 1
ATOM 899 C C . VAL A 1 109 ? 12.769 -0.836 -5.030 1.00 93.44 109 VAL A C 1
ATOM 901 O O . VAL A 1 109 ? 12.110 -1.798 -5.430 1.00 93.44 109 VAL A O 1
ATOM 904 N N . LEU A 1 110 ? 13.915 -0.458 -5.586 1.00 91.50 110 LEU A N 1
ATOM 905 C CA . LEU A 1 110 ? 14.631 -1.252 -6.573 1.00 91.50 110 LEU A CA 1
ATOM 906 C C . LEU A 1 110 ? 15.730 -2.030 -5.851 1.00 91.50 110 LEU A C 1
ATOM 908 O O . LEU A 1 110 ? 16.522 -1.464 -5.099 1.00 91.50 110 LEU A O 1
ATOM 912 N N . SER A 1 111 ? 15.756 -3.342 -6.050 1.00 89.31 111 SER A N 1
ATOM 913 C CA . SER A 1 111 ? 16.777 -4.221 -5.485 1.00 89.31 111 SER A CA 1
ATOM 914 C C . SER A 1 111 ? 17.370 -5.088 -6.579 1.00 89.31 111 SER A C 1
ATOM 916 O O . SER A 1 111 ? 16.644 -5.565 -7.450 1.00 89.31 111 SER A O 1
ATOM 918 N N . THR A 1 112 ? 18.680 -5.308 -6.520 1.00 88.69 112 THR A N 1
ATOM 919 C CA . THR A 1 112 ? 19.410 -6.098 -7.511 1.00 88.69 112 THR A CA 1
ATOM 920 C C . THR A 1 112 ? 20.009 -7.321 -6.841 1.00 88.69 112 THR A C 1
ATOM 922 O O . THR A 1 112 ? 20.803 -7.209 -5.907 1.00 88.69 112 THR A O 1
ATOM 925 N N . ALA A 1 113 ? 19.643 -8.504 -7.331 1.00 87.00 113 ALA A N 1
ATOM 926 C CA . ALA A 1 113 ? 20.142 -9.777 -6.830 1.00 87.00 113 ALA A CA 1
ATOM 927 C C . ALA A 1 113 ? 20.514 -10.699 -7.993 1.00 87.00 113 ALA A C 1
ATOM 929 O O . ALA A 1 113 ? 19.672 -11.008 -8.833 1.00 87.00 113 ALA A O 1
ATOM 930 N N . ARG A 1 114 ? 21.769 -11.180 -8.022 1.00 86.31 114 ARG A N 1
ATOM 931 C CA . ARG A 1 114 ? 22.295 -12.057 -9.093 1.00 86.31 114 ARG A CA 1
ATOM 932 C C . ARG A 1 114 ? 21.978 -11.50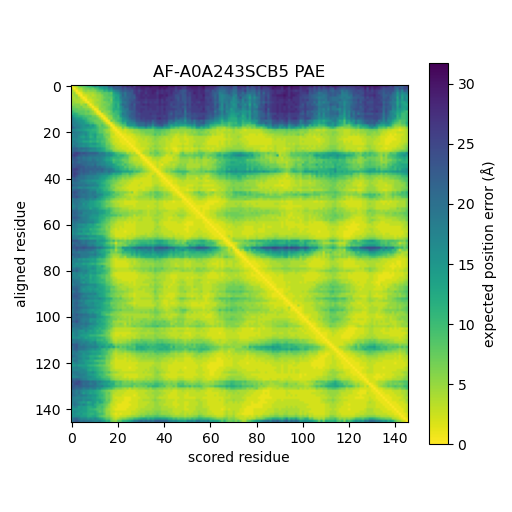3 -10.493 1.00 86.31 114 ARG A C 1
ATOM 934 O O . ARG A 1 114 ? 21.420 -12.209 -11.327 1.00 86.31 114 ARG A O 1
ATOM 941 N N . ASP A 1 115 ? 22.263 -10.214 -10.681 1.00 83.00 115 ASP A N 1
ATOM 942 C CA . ASP A 1 115 ? 22.046 -9.447 -11.919 1.00 83.00 115 ASP A CA 1
ATOM 943 C C . ASP A 1 115 ? 20.580 -9.281 -12.364 1.00 83.00 115 ASP A C 1
ATOM 945 O O . ASP A 1 115 ? 20.308 -8.763 -13.447 1.00 83.00 115 ASP A O 1
ATOM 949 N N . LEU A 1 116 ? 19.616 -9.660 -11.519 1.00 84.56 116 LEU A N 1
ATOM 950 C CA . LEU A 1 116 ? 18.192 -9.411 -11.731 1.00 84.56 116 LEU A CA 1
ATOM 951 C C . LEU A 1 116 ? 17.742 -8.230 -10.873 1.00 84.56 116 LEU A C 1
ATOM 953 O O . LEU A 1 116 ? 17.875 -8.265 -9.649 1.00 84.56 116 LEU A O 1
ATOM 957 N N . VAL A 1 117 ? 17.190 -7.205 -11.523 1.00 88.19 117 VAL A N 1
ATOM 958 C CA . VAL A 1 117 ? 16.561 -6.069 -10.842 1.00 88.19 117 VAL A CA 1
ATOM 959 C C . VAL A 1 117 ? 15.104 -6.409 -10.565 1.00 88.19 117 VAL A C 1
ATOM 961 O O . VAL A 1 117 ? 14.357 -6.773 -11.471 1.00 88.19 117 VAL A O 1
ATOM 964 N N . THR A 1 118 ? 14.689 -6.268 -9.316 1.00 90.25 118 THR A N 1
ATOM 965 C CA . THR A 1 118 ? 13.299 -6.394 -8.884 1.00 90.25 118 THR A CA 1
ATOM 966 C C . THR A 1 118 ? 12.798 -5.047 -8.401 1.00 90.25 118 THR A C 1
ATOM 968 O O . THR A 1 118 ? 13.473 -4.390 -7.609 1.00 90.25 118 THR A O 1
ATOM 971 N N . ALA A 1 119 ? 11.606 -4.663 -8.850 1.00 92.75 119 ALA A N 1
ATOM 972 C CA . ALA A 1 119 ? 10.923 -3.467 -8.382 1.00 92.75 119 ALA A CA 1
ATOM 973 C C . ALA A 1 119 ? 9.794 -3.843 -7.424 1.00 92.75 119 ALA A C 1
ATOM 975 O O . ALA A 1 119 ? 8.954 -4.687 -7.747 1.00 92.75 119 ALA A O 1
ATOM 976 N N . GLN A 1 120 ? 9.763 -3.190 -6.267 1.00 93.62 120 GLN A N 1
ATOM 977 C CA . GLN A 1 120 ? 8.729 -3.353 -5.259 1.00 93.62 120 GLN A CA 1
ATOM 978 C C . GLN A 1 120 ? 8.094 -2.001 -4.941 1.00 93.62 120 GLN A C 1
ATOM 980 O O . GLN A 1 120 ? 8.791 -1.032 -4.656 1.00 93.62 120 GLN A O 1
ATOM 985 N N . ILE A 1 121 ? 6.767 -1.945 -4.979 1.00 94.56 121 ILE A N 1
ATOM 986 C CA . ILE A 1 121 ? 5.982 -0.782 -4.576 1.00 94.56 121 ILE A CA 1
ATOM 987 C C . ILE A 1 121 ? 5.476 -1.050 -3.162 1.00 94.56 121 ILE A C 1
ATOM 989 O O . ILE A 1 121 ? 4.693 -1.977 -2.941 1.00 94.56 121 ILE A O 1
ATOM 993 N N . ILE A 1 122 ? 5.941 -0.248 -2.210 1.00 95.25 122 ILE A N 1
ATOM 994 C CA . ILE A 1 122 ? 5.554 -0.325 -0.805 1.00 95.25 122 ILE A CA 1
ATOM 995 C C . ILE A 1 122 ? 4.650 0.854 -0.496 1.00 95.25 122 ILE A C 1
ATOM 997 O O . ILE A 1 122 ? 5.027 1.997 -0.748 1.00 95.25 122 ILE A O 1
ATOM 1001 N N . PHE A 1 123 ? 3.471 0.593 0.056 1.00 94.81 123 PHE A N 1
ATOM 1002 C CA . PHE A 1 123 ? 2.544 1.666 0.396 1.00 94.81 123 PHE A CA 1
ATOM 1003 C C . PHE A 1 123 ? 1.652 1.347 1.586 1.00 94.81 123 PHE A C 1
ATOM 1005 O O . PHE A 1 123 ? 1.471 0.187 1.960 1.00 94.81 123 PHE A O 1
ATOM 1012 N N . SER A 1 124 ? 1.080 2.397 2.171 1.00 94.31 124 SER A N 1
ATOM 1013 C CA . SER A 1 124 ? 0.093 2.286 3.246 1.00 94.31 124 SER A CA 1
ATOM 1014 C C . SER A 1 124 ? -1.320 2.219 2.651 1.00 94.31 124 SER A C 1
ATOM 1016 O O . SER A 1 124 ? -1.804 3.220 2.120 1.00 94.31 124 SER A O 1
ATOM 1018 N N . PRO A 1 125 ? -2.004 1.062 2.718 1.00 93.44 125 PRO A N 1
ATOM 1019 C CA . PRO A 1 125 ? -3.287 0.849 2.057 1.00 93.44 125 PRO A CA 1
ATOM 1020 C C . PRO A 1 125 ? -4.466 1.479 2.811 1.00 93.44 125 PRO A C 1
ATOM 1022 O O . PRO A 1 125 ? -5.538 1.629 2.230 1.00 93.44 125 PRO A O 1
ATOM 1025 N N . ILE A 1 126 ? -4.286 1.850 4.084 1.00 94.25 126 ILE A N 1
ATOM 1026 C CA . ILE A 1 126 ? -5.285 2.526 4.920 1.00 94.25 126 ILE A CA 1
ATOM 1027 C C . ILE A 1 126 ? -4.734 3.885 5.343 1.00 94.25 126 ILE A C 1
ATOM 1029 O O . ILE A 1 126 ? -3.587 3.987 5.779 1.00 94.25 126 ILE A O 1
ATOM 1033 N N . ILE A 1 127 ? -5.570 4.915 5.234 1.00 94.50 127 ILE A N 1
ATOM 1034 C CA . ILE A 1 127 ? -5.246 6.296 5.584 1.00 94.50 127 ILE A CA 1
ATOM 1035 C C . ILE A 1 127 ? -6.309 6.892 6.506 1.00 94.50 127 ILE A C 1
ATOM 1037 O O . ILE A 1 127 ? -7.475 6.481 6.501 1.00 94.50 127 ILE A O 1
ATOM 1041 N N . LYS A 1 128 ? -5.902 7.896 7.279 1.00 93.81 128 LYS A N 1
ATOM 1042 C CA . LYS A 1 128 ? -6.774 8.694 8.139 1.00 93.81 128 LYS A CA 1
ATOM 1043 C C . LYS A 1 128 ? -6.850 10.123 7.612 1.00 93.81 128 LYS A C 1
ATOM 1045 O O . LYS A 1 128 ? -5.930 10.909 7.796 1.00 93.81 128 LYS A O 1
ATOM 1050 N N . ASP A 1 129 ? -7.961 10.445 6.976 1.00 87.94 129 ASP A N 1
ATOM 1051 C CA . ASP A 1 129 ? -8.260 11.783 6.476 1.00 87.94 129 ASP A CA 1
ATOM 1052 C C . ASP A 1 129 ? -9.036 12.591 7.537 1.00 87.94 129 ASP A C 1
ATOM 1054 O O . ASP A 1 129 ? -9.494 12.041 8.544 1.00 87.94 129 ASP A O 1
ATOM 1058 N N . ASP A 1 130 ? -9.246 13.883 7.296 1.00 86.94 130 ASP A N 1
ATOM 1059 C CA . ASP A 1 130 ? -9.989 14.770 8.206 1.00 86.94 130 ASP A CA 1
ATOM 1060 C C . ASP A 1 130 ? -11.443 14.306 8.422 1.00 86.94 130 ASP A C 1
ATOM 1062 O O . ASP A 1 130 ? -12.054 14.566 9.458 1.00 86.94 130 ASP A O 1
ATOM 1066 N N . PHE A 1 131 ? -11.991 13.570 7.451 1.00 85.12 131 PHE A N 1
ATOM 1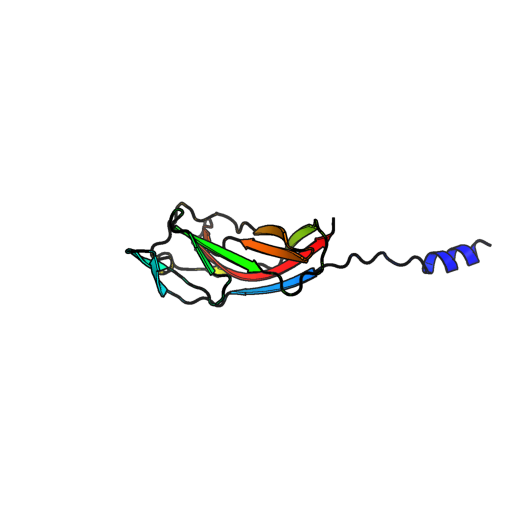067 C CA . PHE A 1 131 ? -13.365 13.061 7.448 1.00 85.12 131 PHE A CA 1
ATOM 1068 C C . PHE A 1 131 ? -13.504 11.621 7.962 1.00 85.12 131 PHE A C 1
ATOM 1070 O O . PHE A 1 131 ? -14.613 11.088 7.972 1.00 85.12 131 PHE A O 1
ATOM 1077 N N . GLY A 1 132 ? -12.407 10.972 8.364 1.00 91.25 132 GLY A N 1
ATOM 1078 C CA . GLY A 1 132 ? -12.414 9.596 8.859 1.00 91.25 132 GLY A CA 1
ATOM 1079 C C . GLY A 1 132 ? -11.416 8.689 8.145 1.00 91.25 132 GLY A C 1
ATOM 1080 O O . GLY A 1 132 ? -10.385 9.135 7.645 1.00 91.25 132 GLY A O 1
ATOM 1081 N N . PHE A 1 133 ? -11.707 7.391 8.122 1.00 94.00 133 PHE A N 1
ATOM 1082 C CA . PHE A 1 133 ? -10.780 6.381 7.621 1.00 94.00 133 PHE A CA 1
ATOM 1083 C C . PHE A 1 133 ? -11.151 5.939 6.214 1.00 94.00 133 PHE A C 1
ATOM 1085 O O . PHE A 1 133 ? -12.323 5.744 5.886 1.00 94.00 133 PHE A O 1
ATOM 1092 N N . LYS A 1 134 ? -10.130 5.770 5.378 1.00 94.75 134 LYS A N 1
ATOM 1093 C CA . LYS A 1 134 ? -10.282 5.321 3.997 1.00 94.75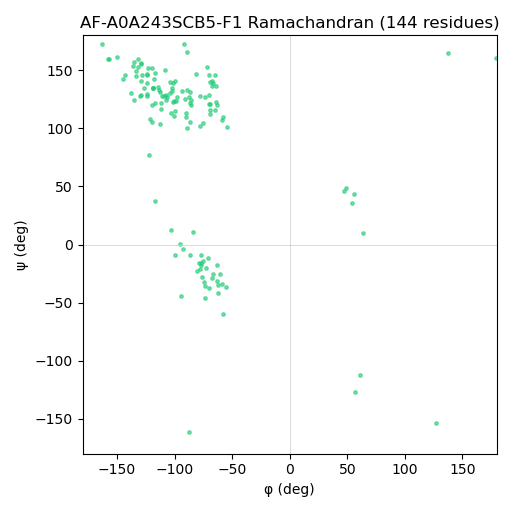 134 LYS A CA 1
ATOM 1094 C C . LYS A 1 134 ? -9.264 4.238 3.699 1.00 94.75 134 LYS A C 1
ATOM 1096 O O . LYS A 1 134 ? -8.133 4.294 4.176 1.00 94.75 134 LYS A O 1
ATOM 1101 N N . ARG A 1 135 ? -9.652 3.278 2.872 1.00 94.31 135 ARG A N 1
ATOM 1102 C CA . ARG A 1 135 ? -8.771 2.243 2.335 1.00 94.31 135 ARG A CA 1
ATOM 1103 C C . ARG A 1 135 ? -8.679 2.356 0.822 1.00 94.31 135 ARG A C 1
ATOM 1105 O O . ARG A 1 135 ? -9.635 2.769 0.170 1.00 94.31 135 ARG A O 1
ATOM 1112 N N . ILE A 1 136 ? -7.527 2.014 0.266 1.00 95.38 136 ILE A N 1
ATOM 1113 C CA . ILE A 1 136 ? -7.301 2.008 -1.179 1.00 95.38 136 ILE A CA 1
ATOM 1114 C C . ILE A 1 136 ? -7.932 0.750 -1.770 1.00 95.38 136 ILE A C 1
ATOM 1116 O O . ILE A 1 136 ? -7.633 -0.353 -1.325 1.00 95.38 136 ILE A O 1
ATOM 1120 N N . ILE A 1 137 ? -8.768 0.905 -2.792 1.00 95.38 137 ILE A N 1
ATOM 1121 C CA . ILE A 1 137 ? -9.339 -0.215 -3.555 1.00 95.38 137 ILE A CA 1
ATOM 1122 C C . ILE A 1 137 ? -8.496 -0.505 -4.786 1.00 95.38 137 ILE A C 1
ATOM 1124 O O . ILE A 1 137 ? -8.192 -1.659 -5.082 1.00 95.38 137 ILE A O 1
ATOM 1128 N N . SER A 1 138 ? -8.095 0.539 -5.503 1.00 95.62 138 SER A N 1
ATOM 1129 C CA . SER A 1 138 ? -7.261 0.388 -6.684 1.00 95.62 138 SER A CA 1
ATOM 1130 C C . SER A 1 138 ? -6.481 1.651 -6.997 1.00 95.62 138 SER A C 1
ATOM 1132 O O . SER A 1 138 ? -6.830 2.746 -6.555 1.00 95.62 138 SER A O 1
ATOM 1134 N N . PHE A 1 139 ? -5.414 1.498 -7.770 1.00 96.19 139 PHE A N 1
ATOM 1135 C CA . PHE A 1 139 ? -4.672 2.613 -8.342 1.00 96.19 139 PHE A CA 1
ATOM 1136 C C . PHE A 1 139 ? -3.888 2.163 -9.571 1.00 96.19 139 PHE A C 1
ATOM 1138 O O . PHE A 1 139 ? -3.586 0.980 -9.750 1.00 96.19 139 PHE A O 1
ATOM 1145 N N . ASN A 1 140 ? -3.525 3.137 -10.396 1.00 95.44 140 ASN A N 1
ATOM 1146 C CA . ASN A 1 140 ? -2.629 2.938 -11.521 1.00 95.44 140 ASN A CA 1
ATOM 1147 C C . ASN A 1 140 ? -1.227 3.393 -11.136 1.00 95.44 140 ASN A C 1
ATOM 1149 O O . ASN A 1 140 ? -1.059 4.431 -10.494 1.00 95.44 140 ASN A O 1
ATOM 1153 N N . TYR A 1 141 ? -0.218 2.652 -11.575 1.00 94.44 141 TYR A N 1
ATOM 1154 C CA . TYR A 1 141 ? 1.175 3.035 -11.405 1.00 94.44 141 TYR A CA 1
ATOM 1155 C C . TYR A 1 141 ? 1.898 3.096 -12.748 1.00 94.44 141 TYR A C 1
ATOM 1157 O O . TYR A 1 141 ? 1.559 2.390 -13.702 1.00 94.44 141 TYR A O 1
ATOM 1165 N N . SER A 1 142 ? 2.916 3.945 -12.806 1.00 92.06 142 SER A N 1
ATOM 1166 C CA . SER A 1 142 ? 3.886 4.028 -13.887 1.00 92.06 142 SER A CA 1
ATOM 1167 C C . SER A 1 142 ? 5.271 4.209 -13.282 1.00 92.06 142 SER A C 1
ATOM 1169 O O . SER A 1 142 ? 5.458 5.075 -12.437 1.00 92.06 142 SER A O 1
ATOM 1171 N N . ILE A 1 143 ? 6.236 3.406 -13.714 1.00 91.25 143 ILE A N 1
ATOM 1172 C CA . ILE A 1 143 ? 7.647 3.538 -13.359 1.00 91.25 143 ILE A CA 1
ATOM 1173 C C . ILE A 1 143 ? 8.374 4.058 -14.592 1.00 91.25 143 ILE A C 1
ATOM 1175 O O . ILE A 1 143 ? 8.272 3.469 -15.677 1.00 91.25 143 ILE A O 1
ATOM 1179 N N . ILE A 1 144 ? 9.071 5.175 -14.424 1.00 87.81 144 ILE A N 1
ATOM 1180 C CA . ILE A 1 144 ? 9.785 5.877 -15.489 1.00 87.81 144 ILE A CA 1
ATOM 1181 C C . ILE A 1 144 ? 11.277 5.810 -15.182 1.00 87.81 144 ILE A C 1
ATOM 1183 O O . ILE A 1 144 ? 11.673 5.988 -14.036 1.00 87.81 144 ILE A O 1
ATOM 1187 N N . SER A 1 145 ? 12.093 5.512 -16.191 1.00 83.12 145 SER A N 1
ATOM 1188 C CA . SER A 1 145 ? 13.551 5.564 -16.057 1.00 83.12 145 SER A CA 1
ATOM 1189 C C . SER A 1 145 ? 14.020 6.993 -15.877 1.00 83.12 145 SER A C 1
ATOM 1191 O O . SER A 1 145 ? 13.593 7.853 -16.656 1.00 83.12 145 SER A O 1
ATOM 1193 N N . ASN A 1 146 ? 14.951 7.196 -14.953 1.00 69.75 146 ASN A N 1
ATOM 1194 C CA . ASN A 1 146 ? 15.748 8.419 -14.900 1.00 69.75 146 ASN A CA 1
ATOM 1195 C C . ASN A 1 146 ? 16.876 8.406 -15.940 1.00 69.75 146 ASN A C 1
ATOM 1197 O O . ASN A 1 146 ? 17.354 7.301 -16.295 1.00 69.75 146 ASN A O 1
#

Sequence (146 aa):
MRKLILFFLAFIPAVSFSQIKGEIKLNWFEKKEMYYGTNQIVIPYFSGDEFHYDDFSQSIRAHYIVPSYRGFQDGDLQVNSIVYESIDKELLGDLNLNNLPTKADFNLVLSTARDLVTAQIIFSPIIKDDFGFKRIISFNYSIISN

Radius of gyration: 20.85 Å; Cα contacts (8 Å, |Δi|>4): 278; chains: 1; bounding box: 38×39×71 Å

Mean predicted aligned error: 7.73 Å

pLDDT: mean 86.41, std 9.93, range [54.34, 96.19]

Foldseek 3Di:
DVVVVVVVVVPPPPPDFDKDKDKDFWAKDQWDWDDDPHDIFIAIDTDDPQWDADPVQLAIKGKDKRPPPPDDQDWDKDKADWDKDADDPVSGTRGDPVSAAQDKDWDWDWDADPNDIIIIIMIGQWHQHPVGIIGTRMIMMIITHD

Nearest PDB structures (foldseek):
  7unz-assembly2_D  TM=3.973E-01  e=8.437E+00  Plasmodium falciparum
  2wv6-assembly2_D  TM=3.177E-01  e=9.360E+00  Citrobacter freundii
  5w5p-assembly1_A  TM=1.869E-01  e=3.149E+00  Acinetobacter phage AM24